Protein AF-A0A7K1GH47-F1 (afdb_monomer_lite)

Sequence (82 aa):
VGHLMGWTLLSVYMVTASAVASGWSSYFNNLLAEIGMPLPDSLLHVPSQGGIVNLPAIIITLLIAVVLSRGSKESKTFNNVM

Secondary structure (DSSP, 8-state):
-HHHHHHHHHHHHHHHHHHHHHHHHHHHHHHHHHTT-PPPGGGTS-GGGTSS--HHHHHHHHHHHHHHHHHHHHHHHHHTT-

Foldseek 3Di:
DVVVVVVVVVVVVVVVLLVVLLVVLVVVQVVCVVVVNHDPPQQCDPVVVPHPYPPSSVVVSVVVVVVVVVVVVVVVVVVVVD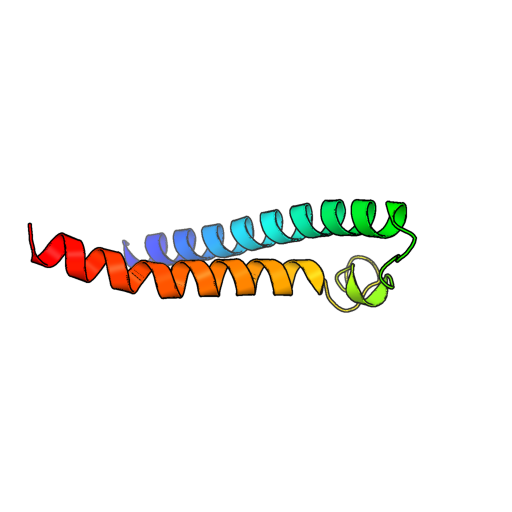

pLDDT: mean 83.43, std 12.87, range [49.19, 96.69]

Radius of gyration: 17.49 Å; chains: 1; bounding box: 38×41×42 Å

Structure (mmCIF, N/CA/C/O backbone):
data_AF-A0A7K1GH47-F1
#
_entry.id   AF-A0A7K1GH47-F1
#
loop_
_atom_site.group_PDB
_atom_site.id
_atom_site.type_symbol
_atom_site.label_atom_id
_atom_site.label_alt_id
_atom_site.label_comp_id
_atom_site.label_asym_id
_atom_site.label_entity_id
_atom_site.label_seq_id
_atom_site.pdbx_PDB_ins_code
_atom_site.Cartn_x
_atom_site.Cartn_y
_atom_site.Cartn_z
_atom_site.occupancy
_atom_site.B_iso_or_equiv
_atom_site.auth_seq_id
_atom_site.auth_comp_id
_atom_site.auth_asym_id
_atom_site.auth_atom_id
_atom_site.pdbx_PDB_model_num
ATOM 1 N N . VAL A 1 1 ? 1.716 23.182 21.443 1.00 73.12 1 VAL A N 1
ATOM 2 C CA . VAL A 1 1 ? 2.737 22.100 21.477 1.00 73.12 1 VAL A CA 1
ATOM 3 C C . VAL A 1 1 ? 2.176 20.755 21.011 1.00 73.12 1 VAL A C 1
ATOM 5 O O . VAL A 1 1 ? 2.754 20.180 20.101 1.00 73.12 1 VAL A O 1
ATOM 8 N N . GLY A 1 2 ? 1.030 20.285 21.527 1.00 89.00 2 GLY A N 1
ATOM 9 C CA . GLY A 1 2 ? 0.452 18.984 21.130 1.00 89.00 2 GLY A CA 1
ATOM 10 C C . GLY A 1 2 ? 0.176 18.799 19.627 1.00 89.00 2 GLY A C 1
ATOM 11 O O . GLY A 1 2 ? 0.410 17.719 19.101 1.00 89.00 2 GLY A O 1
ATOM 12 N N . HIS A 1 3 ? -0.230 19.854 18.911 1.00 88.44 3 HIS A N 1
ATOM 13 C CA . HIS A 1 3 ? -0.472 19.791 17.461 1.00 88.44 3 HIS A CA 1
ATOM 14 C C . HIS A 1 3 ? 0.787 19.428 16.652 1.00 88.44 3 HIS A C 1
ATOM 16 O O . HIS A 1 3 ? 0.730 18.577 15.769 1.00 88.44 3 HIS A O 1
ATOM 22 N N . LEU A 1 4 ? 1.937 20.012 17.007 1.00 94.44 4 LEU A N 1
ATOM 23 C CA . LEU A 1 4 ? 3.217 19.714 16.360 1.00 94.44 4 LEU A CA 1
ATOM 24 C C . LEU A 1 4 ? 3.650 18.269 16.633 1.00 94.44 4 LEU A C 1
ATOM 26 O O . LEU A 1 4 ? 4.053 17.575 15.708 1.00 94.44 4 LEU A O 1
ATOM 30 N N . MET A 1 5 ? 3.498 17.785 17.873 1.00 92.88 5 MET A N 1
ATOM 31 C CA . MET A 1 5 ? 3.775 16.378 18.190 1.00 92.88 5 MET A CA 1
ATOM 32 C C . MET A 1 5 ? 2.866 15.417 17.420 1.00 92.88 5 MET A C 1
ATOM 34 O O . MET A 1 5 ? 3.354 14.425 16.883 1.00 92.88 5 MET A O 1
ATOM 38 N N . GLY A 1 6 ? 1.567 15.717 17.327 1.00 94.50 6 GLY A N 1
ATOM 39 C CA . GLY A 1 6 ? 0.624 14.903 16.562 1.00 94.50 6 GLY A CA 1
ATOM 40 C C . GLY A 1 6 ? 1.009 14.805 15.086 1.00 94.50 6 GLY A C 1
ATOM 41 O O . GLY A 1 6 ? 1.000 13.712 14.522 1.00 94.50 6 GLY A O 1
ATOM 42 N N . TRP A 1 7 ? 1.413 15.922 14.475 1.00 94.88 7 TRP A N 1
ATOM 43 C CA . TRP A 1 7 ? 1.808 15.945 13.066 1.00 94.88 7 TRP A CA 1
ATOM 44 C C . TRP A 1 7 ? 3.108 15.186 12.796 1.00 94.88 7 TRP A C 1
ATOM 46 O O . TRP A 1 7 ? 3.202 14.440 11.816 1.00 94.88 7 TRP A O 1
ATOM 56 N N . THR A 1 8 ? 4.081 15.296 13.702 1.00 95.69 8 THR A N 1
ATOM 57 C CA . THR A 1 8 ? 5.323 14.519 13.631 1.00 95.69 8 THR A CA 1
ATOM 58 C C . THR A 1 8 ? 5.050 13.023 13.755 1.00 95.69 8 THR A C 1
ATOM 60 O O . THR A 1 8 ? 5.549 12.249 12.941 1.00 95.69 8 THR A O 1
ATOM 63 N N . LEU A 1 9 ? 4.229 12.607 14.725 1.00 95.88 9 LEU A N 1
ATOM 64 C CA . LEU A 1 9 ? 3.885 11.196 14.913 1.00 95.88 9 LEU A CA 1
ATOM 65 C C . LEU A 1 9 ? 3.160 10.634 13.689 1.00 95.88 9 LEU A C 1
ATOM 67 O O . LEU A 1 9 ? 3.564 9.599 13.169 1.00 95.88 9 LEU A O 1
ATOM 71 N N . LEU A 1 10 ? 2.138 11.328 13.186 1.00 95.75 10 LEU A N 1
ATOM 72 C CA . LEU A 1 10 ? 1.394 10.891 12.003 1.00 95.75 10 LEU A CA 1
ATOM 73 C C . LEU A 1 10 ? 2.313 10.713 10.788 1.00 95.75 10 LEU A C 1
ATOM 75 O O . LEU A 1 10 ? 2.252 9.686 10.114 1.00 95.75 10 LEU A O 1
ATOM 79 N N . SER A 1 11 ? 3.212 11.670 10.556 1.00 95.31 11 SER A N 1
ATOM 80 C CA . SER A 1 11 ? 4.178 11.604 9.455 1.00 95.31 11 SER A CA 1
ATOM 81 C C . SER A 1 11 ? 5.146 10.428 9.615 1.00 95.31 11 SER A C 1
ATOM 83 O O . SER A 1 11 ? 5.397 9.701 8.655 1.00 95.31 11 SER A O 1
ATOM 85 N N . VAL A 1 12 ? 5.653 10.184 10.830 1.00 96.69 12 VAL A N 1
ATOM 86 C CA . VAL A 1 12 ? 6.564 9.057 11.089 1.00 96.69 12 VAL A CA 1
ATOM 87 C C . VAL A 1 12 ? 5.865 7.713 10.876 1.00 96.69 12 VAL A C 1
ATOM 89 O O . VAL A 1 12 ? 6.453 6.803 10.290 1.00 96.69 12 VAL A O 1
ATOM 92 N N . TYR A 1 13 ? 4.592 7.591 11.266 1.00 94.62 13 TYR A N 1
ATOM 93 C CA . TYR A 1 13 ? 3.800 6.383 11.023 1.00 94.62 13 TYR A CA 1
ATOM 94 C C . TYR A 1 13 ? 3.542 6.156 9.532 1.00 94.62 13 TYR A C 1
ATOM 96 O O . TYR A 1 13 ? 3.659 5.030 9.055 1.00 94.62 13 TYR A O 1
ATOM 104 N N . MET A 1 14 ? 3.257 7.212 8.765 1.00 94.12 14 MET A N 1
ATOM 105 C CA . MET A 1 14 ? 3.100 7.099 7.310 1.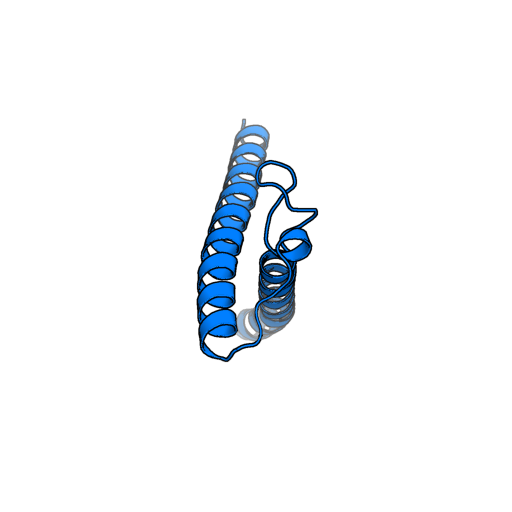00 94.12 14 MET A CA 1
ATOM 106 C C . MET A 1 14 ? 4.386 6.624 6.622 1.00 94.12 14 MET A C 1
ATOM 108 O O . MET A 1 14 ? 4.346 5.731 5.772 1.00 94.12 14 MET A O 1
ATOM 112 N N . VAL A 1 15 ? 5.538 7.183 7.004 1.00 94.75 15 VAL A N 1
ATOM 113 C CA . VAL A 1 15 ? 6.838 6.806 6.426 1.00 94.75 15 VAL A CA 1
ATOM 114 C C . VAL A 1 15 ? 7.215 5.372 6.802 1.00 94.75 15 VAL A C 1
ATOM 116 O O . VAL A 1 15 ? 7.617 4.595 5.937 1.00 94.75 15 VAL A O 1
ATOM 119 N N . THR A 1 16 ? 7.039 4.989 8.068 1.00 94.69 16 THR A N 1
ATOM 120 C CA . THR A 1 16 ? 7.326 3.620 8.530 1.00 94.69 16 THR A CA 1
ATOM 121 C C . THR A 1 16 ? 6.415 2.589 7.868 1.00 94.69 16 THR A C 1
ATOM 123 O O . THR A 1 16 ? 6.913 1.571 7.390 1.00 94.69 16 THR A O 1
ATOM 126 N N . ALA A 1 17 ? 5.113 2.864 7.737 1.00 93.88 17 ALA A N 1
ATOM 127 C CA . ALA A 1 17 ? 4.187 1.994 7.010 1.00 93.88 17 ALA A CA 1
ATOM 128 C C . ALA A 1 17 ? 4.600 1.809 5.539 1.00 93.88 17 ALA A C 1
ATOM 130 O O . ALA A 1 17 ? 4.598 0.688 5.030 1.00 93.88 17 ALA A O 1
ATOM 131 N N . SER A 1 18 ? 5.026 2.890 4.877 1.00 92.31 18 SER A N 1
ATOM 132 C CA . SER A 1 18 ? 5.508 2.846 3.489 1.00 92.31 18 SER A CA 1
ATOM 133 C C . SER A 1 18 ? 6.770 1.986 3.344 1.00 92.31 18 SER A C 1
ATOM 135 O O . SER A 1 18 ? 6.878 1.189 2.410 1.00 92.31 18 SER A O 1
ATOM 137 N N . ALA A 1 19 ? 7.707 2.096 4.291 1.00 92.81 19 ALA A N 1
ATOM 138 C CA . ALA A 1 19 ? 8.922 1.284 4.306 1.00 92.81 19 ALA A CA 1
ATOM 139 C C . ALA A 1 19 ? 8.614 -0.215 4.478 1.00 92.81 19 ALA A C 1
ATOM 141 O O . ALA A 1 19 ? 9.171 -1.046 3.759 1.00 92.81 19 ALA A O 1
ATOM 142 N N . VAL A 1 20 ? 7.683 -0.564 5.373 1.00 95.19 20 VAL A N 1
ATOM 143 C CA . VAL A 1 20 ? 7.250 -1.956 5.591 1.00 95.19 20 VAL A CA 1
ATOM 144 C C . VAL A 1 20 ? 6.581 -2.531 4.340 1.00 95.19 20 VAL A C 1
ATOM 146 O O . VAL A 1 20 ? 6.910 -3.645 3.929 1.00 95.19 20 VAL A O 1
ATOM 149 N N . ALA A 1 21 ? 5.694 -1.769 3.692 1.00 93.62 21 ALA A N 1
ATOM 150 C CA . ALA A 1 21 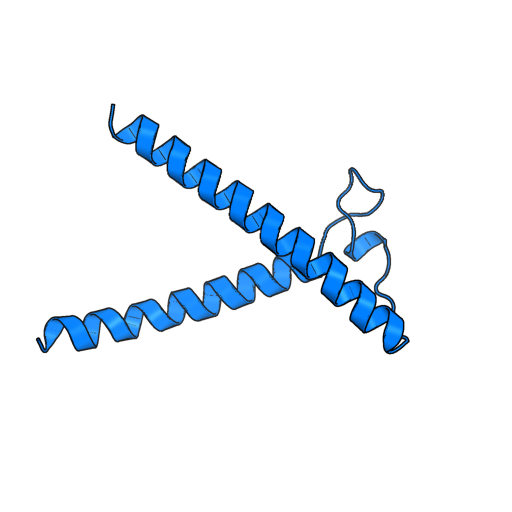? 5.036 -2.197 2.458 1.00 93.62 21 ALA A CA 1
ATOM 151 C C . ALA A 1 21 ? 6.037 -2.432 1.313 1.00 93.62 21 ALA A C 1
ATOM 153 O O . ALA A 1 21 ? 5.930 -3.423 0.589 1.00 93.62 21 ALA A O 1
ATOM 154 N N . SER A 1 22 ? 7.049 -1.566 1.178 1.00 91.06 22 SER A N 1
ATOM 155 C CA . SER A 1 22 ? 8.118 -1.747 0.188 1.00 91.06 22 SER A CA 1
ATOM 156 C C . SER A 1 22 ? 8.969 -2.986 0.474 1.00 91.06 22 SER A C 1
ATOM 158 O O . SER A 1 22 ? 9.333 -3.702 -0.458 1.00 91.06 22 SER A O 1
ATOM 160 N N . GLY A 1 23 ? 9.273 -3.264 1.747 1.00 91.25 23 GLY A N 1
ATOM 161 C CA . GLY A 1 23 ? 9.969 -4.487 2.149 1.00 91.25 23 GLY A CA 1
ATOM 162 C C . GLY A 1 23 ? 9.174 -5.735 1.768 1.00 91.25 23 GLY A C 1
ATOM 163 O O . GLY A 1 23 ? 9.705 -6.632 1.116 1.00 91.25 23 GLY A O 1
ATOM 164 N N . TRP A 1 24 ? 7.877 -5.755 2.087 1.00 92.56 24 TRP A N 1
ATOM 165 C CA . TRP A 1 24 ? 6.973 -6.849 1.723 1.00 92.56 24 TRP A CA 1
ATOM 166 C C . TRP A 1 24 ? 6.890 -7.067 0.207 1.00 92.56 24 TRP A C 1
ATOM 168 O O . TRP A 1 24 ? 6.959 -8.203 -0.256 1.00 92.56 24 TRP A O 1
ATOM 178 N N . SER A 1 25 ? 6.814 -5.988 -0.578 1.00 89.25 25 SER A N 1
ATOM 179 C CA . SER A 1 25 ? 6.783 -6.075 -2.042 1.00 89.25 25 SER A CA 1
ATOM 180 C C . SER A 1 25 ? 8.004 -6.784 -2.627 1.00 89.25 25 SER A C 1
ATOM 182 O O . SER A 1 25 ? 7.860 -7.474 -3.633 1.00 89.25 25 SER A O 1
ATOM 184 N N . SER A 1 26 ? 9.190 -6.614 -2.036 1.00 88.56 26 SER A N 1
ATOM 185 C CA . SER A 1 26 ? 10.402 -7.298 -2.500 1.00 88.56 26 SER A CA 1
ATOM 186 C C . SER A 1 26 ? 10.299 -8.809 -2.281 1.00 88.56 26 SER A C 1
ATOM 188 O O . SER A 1 26 ? 10.545 -9.592 -3.197 1.00 88.56 26 SER A O 1
ATOM 190 N N . TYR A 1 27 ? 9.846 -9.239 -1.098 1.00 89.94 27 TYR A N 1
ATOM 191 C CA . TYR A 1 27 ? 9.601 -10.659 -0.818 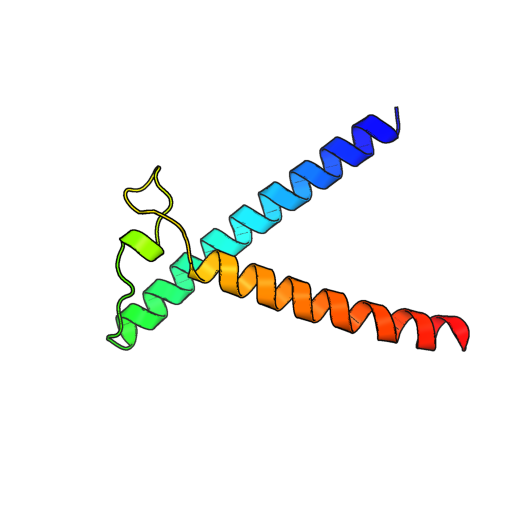1.00 89.94 27 TYR A CA 1
ATOM 192 C C . TYR A 1 27 ? 8.539 -11.254 -1.745 1.00 89.94 27 TYR A C 1
ATOM 194 O O . TYR A 1 27 ? 8.731 -12.343 -2.280 1.00 89.94 27 TYR A O 1
ATOM 202 N N . PHE A 1 28 ? 7.448 -10.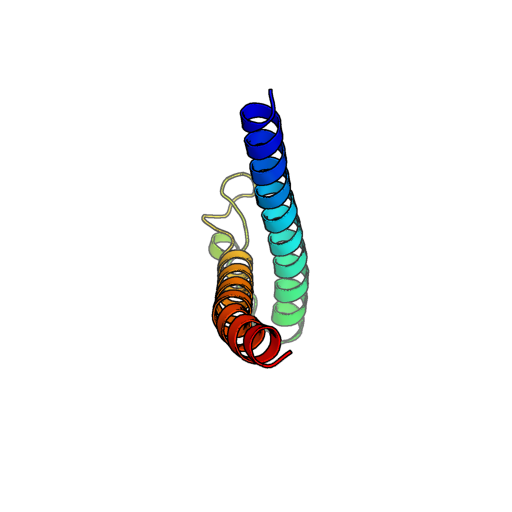522 -1.983 1.00 88.75 28 PHE A N 1
ATOM 203 C CA . PHE A 1 28 ? 6.395 -10.951 -2.900 1.00 88.75 28 PHE A CA 1
ATOM 204 C C . PHE A 1 28 ? 6.916 -11.131 -4.330 1.00 88.75 28 PHE A C 1
ATOM 206 O O . PHE A 1 28 ? 6.581 -12.114 -4.983 1.00 88.75 28 PHE A O 1
ATOM 213 N N . ASN A 1 29 ? 7.777 -10.227 -4.803 1.00 88.06 29 ASN A N 1
ATOM 214 C CA . ASN A 1 29 ? 8.390 -10.367 -6.120 1.00 88.06 29 ASN A CA 1
ATOM 215 C C . ASN A 1 29 ? 9.307 -11.593 -6.218 1.00 88.06 29 ASN A C 1
ATOM 217 O O . ASN A 1 29 ? 9.248 -12.304 -7.214 1.00 88.06 29 ASN A O 1
ATOM 221 N N . ASN A 1 30 ? 10.117 -11.869 -5.189 1.00 87.31 30 ASN A N 1
ATOM 222 C CA . ASN A 1 30 ? 10.962 -13.068 -5.169 1.00 87.31 30 ASN A CA 1
ATOM 223 C C . ASN A 1 30 ? 10.117 -14.347 -5.265 1.00 87.31 30 ASN A C 1
ATOM 225 O O . ASN A 1 30 ? 10.410 -15.211 -6.084 1.00 87.31 30 ASN A O 1
ATOM 229 N N . LEU A 1 31 ? 9.009 -14.420 -4.521 1.00 87.38 31 LEU A N 1
ATOM 230 C CA . LEU A 1 31 ? 8.062 -15.534 -4.616 1.00 87.38 31 LEU A CA 1
ATOM 231 C C . LEU A 1 31 ? 7.451 -15.661 -6.023 1.00 87.38 31 LEU A C 1
ATOM 233 O O . LEU A 1 31 ? 7.321 -16.759 -6.555 1.00 87.38 31 LEU A O 1
ATOM 237 N N . LEU A 1 32 ? 7.072 -14.544 -6.648 1.00 85.75 32 LEU A N 1
ATOM 238 C CA . LEU A 1 32 ? 6.521 -14.547 -8.007 1.00 85.75 32 LEU A CA 1
ATOM 239 C C . LEU A 1 32 ? 7.550 -14.976 -9.060 1.00 85.75 32 LEU A C 1
ATOM 241 O O . LEU A 1 32 ? 7.206 -15.700 -9.997 1.00 85.75 32 LEU A O 1
ATOM 245 N N . ALA A 1 33 ? 8.807 -14.573 -8.881 1.00 85.94 33 ALA A N 1
ATOM 246 C CA . ALA A 1 33 ? 9.919 -15.002 -9.716 1.00 85.94 33 ALA A CA 1
ATOM 247 C C . ALA A 1 33 ? 10.179 -16.512 -9.583 1.00 85.94 33 ALA A C 1
ATOM 249 O O . ALA A 1 33 ? 10.381 -17.176 -10.597 1.00 85.94 33 ALA A O 1
ATOM 250 N N . GLU A 1 34 ? 10.086 -17.073 -8.372 1.00 86.19 34 GLU A N 1
ATOM 251 C CA . GLU A 1 34 ? 10.179 -18.525 -8.136 1.00 86.19 34 GLU A CA 1
ATOM 252 C C . GLU A 1 34 ? 9.052 -19.311 -8.826 1.00 86.19 34 GLU A C 1
ATOM 254 O O . GLU A 1 34 ? 9.269 -20.427 -9.295 1.00 86.19 34 GLU A O 1
ATOM 259 N N . ILE A 1 35 ? 7.860 -18.719 -8.947 1.00 86.06 35 ILE A N 1
ATOM 260 C CA . ILE A 1 35 ? 6.694 -19.318 -9.623 1.00 86.06 35 ILE A CA 1
ATOM 261 C C . ILE A 1 35 ? 6.738 -19.083 -11.155 1.00 86.06 35 ILE A C 1
ATOM 263 O O . ILE A 1 35 ? 5.873 -19.555 -11.894 1.00 86.06 35 ILE A O 1
ATOM 267 N N . GLY A 1 36 ? 7.763 -18.394 -11.670 1.00 80.69 36 GLY A N 1
ATOM 268 C CA . GLY A 1 36 ? 7.965 -18.155 -13.104 1.00 80.69 36 GLY A CA 1
ATOM 269 C C . GLY A 1 36 ? 7.138 -17.005 -13.688 1.00 80.69 36 GLY A C 1
ATOM 270 O O . GLY A 1 36 ? 7.079 -16.858 -14.908 1.00 80.69 36 GLY A O 1
ATOM 271 N N . MET A 1 37 ? 6.520 -16.172 -12.845 1.00 78.88 37 MET A N 1
ATOM 272 C CA . MET A 1 37 ? 5.803 -14.955 -13.247 1.00 78.88 37 MET A CA 1
ATOM 273 C C . MET A 1 37 ? 6.510 -13.709 -12.695 1.00 78.88 37 MET A C 1
ATOM 275 O O . MET A 1 37 ? 5.990 -13.068 -11.778 1.00 78.88 37 MET A O 1
ATOM 279 N N . PRO A 1 38 ? 7.693 -13.342 -13.226 1.00 77.19 38 PRO A N 1
ATOM 280 C CA . PRO A 1 38 ? 8.369 -12.125 -12.802 1.00 77.19 38 PRO A CA 1
ATOM 281 C C . PRO A 1 38 ? 7.523 -10.905 -13.180 1.00 77.19 38 PRO A C 1
ATOM 283 O O . PRO A 1 38 ? 7.059 -10.767 -14.315 1.00 77.19 38 PRO A O 1
ATOM 286 N N . LEU A 1 39 ? 7.319 -10.007 -12.221 1.00 78.00 39 LEU A N 1
ATOM 287 C CA . LEU A 1 39 ? 6.732 -8.702 -12.501 1.00 78.00 39 LEU A CA 1
ATOM 288 C C . LEU A 1 39 ? 7.749 -7.839 -13.270 1.00 78.00 39 LEU A C 1
ATOM 290 O O . LEU A 1 39 ? 8.948 -7.935 -13.015 1.00 78.00 39 LEU A O 1
ATOM 294 N N . PRO A 1 40 ? 7.298 -6.975 -14.195 1.00 76.75 40 PRO A N 1
ATOM 295 C CA . PRO A 1 40 ? 8.195 -6.066 -14.895 1.00 76.75 40 PRO A CA 1
ATOM 296 C C . PRO A 1 40 ? 8.792 -5.042 -13.920 1.00 76.75 40 PRO A C 1
ATOM 298 O O . PRO A 1 40 ? 8.063 -4.449 -13.119 1.00 76.75 40 PRO A O 1
ATOM 301 N N . ASP A 1 41 ? 10.097 -4.776 -14.036 1.00 77.88 41 ASP A N 1
ATOM 302 C CA . ASP A 1 41 ? 10.847 -3.861 -13.156 1.00 77.88 41 ASP A CA 1
ATOM 303 C C . ASP A 1 41 ? 10.219 -2.461 -13.055 1.00 77.88 41 ASP A C 1
ATOM 305 O O . ASP A 1 41 ? 10.255 -1.818 -12.002 1.00 77.88 41 ASP A O 1
ATOM 309 N N . SER A 1 42 ? 9.542 -2.018 -14.120 1.00 79.31 42 SER A N 1
ATOM 310 C CA . SER A 1 42 ? 8.795 -0.758 -14.162 1.00 79.31 42 SER A CA 1
ATOM 311 C C . SER A 1 42 ? 7.680 -0.658 -13.112 1.00 79.31 42 SER A C 1
ATOM 313 O O . SER A 1 42 ? 7.320 0.451 -12.725 1.00 79.31 42 SER A O 1
ATOM 315 N N . LEU A 1 43 ? 7.115 -1.785 -12.666 1.00 81.38 43 LEU A N 1
ATOM 316 C CA . LEU A 1 43 ? 6.017 -1.857 -11.688 1.00 81.38 43 LEU A CA 1
ATOM 317 C C . LEU A 1 43 ? 6.459 -2.374 -10.310 1.00 81.38 43 LEU A C 1
ATOM 319 O O . LEU A 1 43 ? 5.637 -2.495 -9.400 1.00 81.38 43 LEU A O 1
ATOM 323 N N . LEU A 1 44 ? 7.739 -2.695 -10.155 1.00 82.62 44 LEU A N 1
ATOM 324 C CA . LEU A 1 44 ? 8.318 -3.179 -8.903 1.00 82.62 44 LEU A CA 1
ATOM 325 C C . LEU A 1 44 ? 9.071 -2.085 -8.165 1.00 82.62 44 LEU A C 1
ATOM 327 O O . LEU A 1 44 ? 9.043 -2.008 -6.934 1.00 82.62 44 LEU A O 1
ATOM 331 N N . HIS A 1 45 ? 9.738 -1.227 -8.926 1.00 81.50 45 HIS A N 1
ATOM 332 C CA . HIS A 1 45 ? 10.657 -0.247 -8.391 1.00 81.50 45 HIS A CA 1
ATOM 333 C C . HIS A 1 45 ? 10.094 1.168 -8.500 1.00 81.50 45 HIS A C 1
ATOM 335 O O . HIS A 1 45 ? 9.323 1.516 -9.392 1.00 81.50 45 HIS A O 1
ATOM 341 N N . VAL A 1 46 ? 10.488 2.004 -7.546 1.00 80.69 46 VAL A N 1
ATOM 342 C CA . VAL A 1 46 ? 10.249 3.448 -7.594 1.00 80.69 46 VAL A CA 1
ATOM 343 C C . VAL A 1 46 ? 11.209 4.116 -8.596 1.00 80.69 46 VAL A C 1
ATOM 345 O O . VAL A 1 46 ? 12.247 3.528 -8.915 1.00 80.69 46 VAL A O 1
ATOM 348 N N . PRO A 1 47 ? 10.939 5.357 -9.049 1.00 81.75 47 PRO A N 1
ATOM 349 C CA . PRO A 1 47 ? 11.790 6.083 -10.004 1.00 81.75 47 PRO A CA 1
ATOM 350 C C . PRO A 1 47 ? 13.255 6.200 -9.598 1.00 81.75 47 PRO A C 1
ATOM 352 O O . PRO A 1 47 ? 14.142 6.130 -10.443 1.00 81.75 47 PRO A O 1
ATOM 355 N N . SER A 1 48 ? 13.532 6.294 -8.297 1.00 80.56 48 SER A N 1
ATOM 356 C CA . SER A 1 48 ? 14.898 6.325 -7.763 1.00 80.56 48 SER A CA 1
ATOM 357 C C . SER A 1 48 ? 15.668 5.007 -7.918 1.00 80.56 48 SER A C 1
ATOM 359 O O . SER A 1 48 ? 16.857 4.963 -7.617 1.00 80.56 48 SER A O 1
ATOM 361 N N . GLN A 1 49 ? 15.005 3.931 -8.337 1.00 78.56 49 GLN A N 1
ATOM 362 C CA . GLN A 1 49 ? 15.560 2.588 -8.518 1.00 78.56 49 GLN A CA 1
ATOM 363 C C . GLN A 1 49 ? 15.345 2.065 -9.954 1.00 78.56 49 GLN A C 1
ATOM 365 O O . GLN A 1 49 ? 15.559 0.887 -10.209 1.00 78.56 49 GLN A O 1
ATOM 370 N N . GLY A 1 50 ? 14.925 2.923 -10.895 1.00 75.81 50 GLY A N 1
ATOM 371 C CA . GLY A 1 50 ? 14.754 2.569 -12.312 1.00 75.81 50 GLY A CA 1
ATOM 372 C C . GLY A 1 50 ? 13.361 2.066 -12.715 1.00 75.81 50 GLY A C 1
ATOM 373 O O . GLY A 1 50 ? 13.153 1.769 -13.888 1.00 75.81 50 GLY A O 1
ATOM 374 N N . GLY A 1 51 ? 12.402 2.003 -11.785 1.00 81.56 51 GLY A N 1
ATOM 375 C CA . GLY A 1 51 ? 10.999 1.702 -12.093 1.00 81.56 51 GLY A CA 1
ATOM 376 C C . GLY A 1 51 ? 10.114 2.952 -12.137 1.00 81.56 51 GLY A C 1
ATOM 377 O O . GLY A 1 51 ? 10.596 4.071 -12.035 1.00 81.56 51 GLY A O 1
ATOM 378 N N . ILE A 1 52 ? 8.804 2.794 -12.300 1.00 84.62 52 ILE A N 1
ATOM 379 C CA . ILE A 1 52 ? 7.842 3.910 -12.303 1.00 84.62 52 ILE A CA 1
ATOM 380 C C . ILE A 1 52 ? 7.129 3.983 -10.953 1.00 84.62 52 ILE A C 1
ATOM 382 O O . ILE A 1 52 ? 6.982 5.059 -10.376 1.00 84.62 52 ILE A O 1
ATOM 386 N N . VAL A 1 53 ? 6.680 2.838 -10.439 1.00 86.81 53 VAL A N 1
ATOM 387 C CA . VAL A 1 53 ? 5.924 2.741 -9.189 1.00 86.81 53 VAL A CA 1
ATOM 388 C C . VAL A 1 53 ? 6.039 1.334 -8.613 1.00 86.81 53 VAL A C 1
ATOM 390 O O . VAL A 1 53 ? 6.068 0.368 -9.363 1.00 86.81 53 VAL A O 1
ATOM 393 N N . ASN A 1 54 ? 6.042 1.209 -7.284 1.00 90.19 54 ASN A N 1
ATOM 394 C CA . ASN A 1 54 ? 5.928 -0.087 -6.621 1.00 90.19 54 ASN A CA 1
ATOM 395 C C . ASN A 1 54 ? 4.444 -0.486 -6.494 1.00 90.19 54 ASN A C 1
ATOM 397 O O . ASN A 1 54 ? 3.754 -0.112 -5.541 1.00 90.19 54 ASN A O 1
ATOM 401 N N . LEU A 1 55 ? 3.943 -1.224 -7.485 1.00 89.62 55 LEU A N 1
ATOM 402 C CA . LEU A 1 55 ? 2.545 -1.645 -7.564 1.00 89.62 55 LEU A CA 1
ATOM 403 C C . LEU A 1 55 ? 2.156 -2.647 -6.453 1.00 89.62 55 LEU A C 1
ATOM 405 O O . LEU A 1 55 ? 1.114 -2.431 -5.825 1.00 89.62 55 LEU A O 1
ATOM 409 N N . PRO A 1 56 ? 2.952 -3.693 -6.134 1.00 88.69 56 PRO A N 1
ATOM 410 C CA . PRO A 1 56 ? 2.594 -4.630 -5.065 1.00 88.69 56 PRO A CA 1
ATOM 411 C C . PRO A 1 56 ? 2.502 -3.967 -3.684 1.00 88.69 56 PRO A C 1
ATOM 413 O O . PRO A 1 56 ? 1.591 -4.285 -2.918 1.00 88.69 56 PRO A O 1
ATOM 416 N N . ALA A 1 57 ? 3.383 -3.006 -3.376 1.00 92.12 57 ALA A N 1
ATOM 417 C CA . ALA A 1 57 ? 3.338 -2.244 -2.125 1.00 92.12 57 ALA A CA 1
ATOM 418 C C . ALA A 1 57 ? 2.052 -1.409 -2.001 1.00 92.12 57 ALA A C 1
ATOM 420 O O . ALA A 1 57 ? 1.460 -1.334 -0.921 1.00 92.12 57 ALA A O 1
ATOM 421 N N . ILE A 1 58 ? 1.583 -0.806 -3.098 1.00 92.06 58 ILE A N 1
ATOM 422 C CA . ILE A 1 58 ? 0.317 -0.057 -3.114 1.00 92.06 58 ILE A CA 1
ATOM 423 C C . ILE A 1 58 ? -0.859 -0.997 -2.851 1.00 92.06 58 ILE A C 1
ATOM 425 O O . ILE A 1 58 ? -1.713 -0.697 -2.015 1.00 92.06 58 ILE A O 1
ATOM 429 N N . ILE A 1 59 ? -0.886 -2.149 -3.525 1.00 93.00 59 ILE A N 1
ATOM 430 C CA . ILE A 1 59 ? -1.967 -3.130 -3.388 1.00 93.00 59 ILE A CA 1
ATOM 431 C C . ILE A 1 59 ? -2.058 -3.636 -1.946 1.00 93.00 59 ILE A C 1
ATOM 433 O O . ILE A 1 59 ? -3.141 -3.596 -1.363 1.00 93.00 59 ILE A O 1
ATOM 437 N N . ILE A 1 60 ? -0.944 -4.059 -1.335 1.00 93.38 60 ILE A N 1
ATOM 438 C CA . ILE A 1 60 ? -0.973 -4.573 0.044 1.00 93.38 60 ILE A CA 1
ATOM 439 C C . ILE A 1 60 ? -1.370 -3.486 1.048 1.00 93.38 60 ILE A C 1
ATOM 441 O O . ILE A 1 60 ? -2.152 -3.749 1.960 1.00 93.38 60 ILE A O 1
ATOM 445 N N . THR A 1 61 ? -0.912 -2.246 0.847 1.00 94.12 61 THR A N 1
ATOM 446 C CA . THR A 1 61 ? -1.274 -1.112 1.709 1.00 94.12 61 THR A CA 1
ATOM 447 C C . THR A 1 61 ? -2.772 -0.824 1.636 1.00 94.12 61 THR A C 1
ATOM 449 O O . THR A 1 61 ? -3.415 -0.658 2.671 1.00 94.12 61 THR A O 1
ATOM 452 N N . LEU A 1 62 ? -3.357 -0.821 0.433 1.00 93.25 62 LEU A N 1
ATOM 453 C CA . LEU A 1 62 ? -4.799 -0.645 0.243 1.00 93.25 62 LEU A CA 1
ATOM 454 C C . LEU A 1 62 ? -5.604 -1.799 0.839 1.00 93.25 62 LEU A C 1
ATOM 456 O O . LEU A 1 62 ? -6.624 -1.555 1.480 1.00 93.25 62 LEU A O 1
ATOM 460 N N . LEU A 1 63 ? -5.150 -3.044 0.677 1.00 92.69 63 LEU A N 1
ATOM 461 C CA . LEU A 1 63 ? -5.807 -4.204 1.280 1.00 92.69 63 LEU A CA 1
ATOM 462 C C . LEU A 1 63 ? -5.840 -4.091 2.804 1.00 92.69 63 LEU A C 1
ATOM 464 O O . LEU A 1 63 ? -6.910 -4.217 3.400 1.00 92.69 63 LEU A O 1
ATOM 468 N N . ILE A 1 64 ? -4.703 -3.784 3.433 1.00 91.88 64 ILE A N 1
ATOM 469 C CA . ILE A 1 64 ? -4.625 -3.576 4.884 1.00 91.88 64 ILE A CA 1
ATOM 470 C C . ILE A 1 64 ? -5.514 -2.399 5.300 1.00 91.88 64 ILE A C 1
ATOM 472 O O . ILE A 1 64 ? -6.278 -2.521 6.257 1.00 91.88 64 ILE A O 1
ATOM 476 N N . ALA A 1 65 ? -5.489 -1.288 4.561 1.00 91.19 65 ALA A N 1
ATOM 477 C CA . ALA A 1 65 ? -6.343 -0.136 4.835 1.00 91.19 65 ALA A CA 1
ATOM 478 C C . ALA A 1 65 ? -7.837 -0.495 4.776 1.00 91.19 65 ALA A C 1
ATOM 480 O O . ALA A 1 65 ? -8.597 -0.082 5.650 1.00 91.19 65 ALA A O 1
ATOM 481 N N . VAL A 1 66 ? -8.270 -1.298 3.799 1.00 90.38 66 VAL A N 1
ATOM 482 C CA . VAL A 1 66 ? -9.660 -1.772 3.679 1.00 90.38 66 VAL A CA 1
ATOM 483 C C . VAL A 1 66 ? -10.030 -2.706 4.829 1.00 90.38 66 VAL A C 1
ATOM 485 O O . VAL A 1 66 ? -11.107 -2.554 5.408 1.00 90.38 66 VAL A O 1
ATOM 488 N N . VAL A 1 67 ? -9.150 -3.645 5.186 1.00 89.88 67 VAL A N 1
ATOM 489 C CA . VAL A 1 67 ? -9.355 -4.564 6.319 1.00 89.88 67 VAL A CA 1
ATOM 490 C C . VAL A 1 67 ? -9.523 -3.776 7.620 1.00 89.88 67 VAL A C 1
ATOM 492 O O . VAL A 1 67 ? -10.510 -3.971 8.332 1.00 89.88 67 VAL A O 1
ATOM 495 N N . LEU A 1 68 ? -8.634 -2.817 7.890 1.00 87.06 68 LEU A N 1
ATOM 496 C CA . LEU A 1 68 ? -8.705 -1.951 9.073 1.00 87.06 68 LEU A CA 1
ATOM 497 C C . LEU A 1 68 ? -9.949 -1.051 9.061 1.00 87.06 68 LEU A C 1
ATOM 499 O O . LEU A 1 68 ? -10.622 -0.903 10.082 1.00 87.06 68 LEU A O 1
ATOM 503 N N . SER A 1 69 ? -10.303 -0.496 7.900 1.00 85.25 69 SER A N 1
ATOM 504 C CA . SER A 1 69 ? -11.485 0.363 7.748 1.00 85.25 69 SER A CA 1
ATOM 505 C C . SER A 1 69 ? -12.787 -0.392 8.015 1.00 85.25 69 SER A C 1
ATOM 507 O O . SER A 1 69 ? -13.735 0.180 8.553 1.00 85.25 69 SER A O 1
ATOM 509 N N . ARG A 1 70 ? -12.846 -1.686 7.675 1.00 80.31 70 ARG A N 1
ATOM 510 C CA . ARG A 1 70 ? -13.995 -2.550 7.984 1.00 80.31 70 ARG A CA 1
ATOM 511 C C . ARG A 1 70 ? -14.027 -2.967 9.457 1.00 80.31 70 ARG A C 1
ATOM 513 O O . ARG A 1 70 ? -15.097 -2.928 10.059 1.00 80.31 70 ARG A O 1
ATOM 520 N N . GLY A 1 71 ? -12.875 -3.282 10.054 1.00 63.88 71 GLY A N 1
ATOM 521 C CA . GLY A 1 71 ? -12.759 -3.681 11.465 1.00 63.88 71 GLY A CA 1
ATOM 522 C C . GLY A 1 71 ? -13.133 -2.587 12.476 1.00 63.88 71 GLY A C 1
ATOM 523 O O . GLY A 1 71 ? -13.583 -2.891 13.576 1.00 63.88 71 GLY A O 1
ATOM 524 N N . SER A 1 72 ? -13.047 -1.308 12.097 1.00 57.78 72 SER A N 1
ATOM 525 C CA . SER A 1 72 ? -13.444 -0.186 12.967 1.00 57.78 72 SER A CA 1
ATOM 526 C C . SER A 1 72 ? -14.955 -0.118 13.257 1.00 57.78 72 SER A C 1
ATOM 528 O O . SER A 1 72 ? -15.357 0.469 14.266 1.00 57.78 72 SER A O 1
ATOM 530 N N . LYS A 1 73 ? -15.809 -0.716 12.411 1.00 52.19 73 LYS A N 1
ATOM 531 C CA . LYS A 1 73 ? -17.262 -0.747 12.657 1.00 52.19 73 LYS A CA 1
ATOM 532 C C . LYS A 1 73 ? -17.648 -1.721 13.770 1.00 52.19 73 LYS A C 1
ATOM 534 O O . LYS A 1 73 ? -18.502 -1.376 14.579 1.00 52.19 73 LYS A O 1
ATOM 539 N N . GLU A 1 74 ? -16.992 -2.874 13.854 1.00 51.56 74 GLU A N 1
ATOM 540 C CA . GLU A 1 74 ? -17.298 -3.903 14.859 1.00 51.56 74 GLU A CA 1
ATOM 541 C C . GLU A 1 74 ? -16.909 -3.465 16.282 1.00 51.56 74 GLU A C 1
ATOM 543 O O . GLU A 1 74 ? -17.665 -3.692 17.226 1.00 51.56 74 GLU A O 1
ATOM 548 N N . SER A 1 75 ? -15.798 -2.736 16.458 1.00 49.19 75 SER A N 1
ATOM 549 C CA . SER A 1 75 ? -15.387 -2.265 17.793 1.00 49.19 75 SER A CA 1
ATOM 550 C C . SER A 1 75 ? -16.368 -1.278 18.429 1.00 49.19 75 SER A C 1
ATOM 552 O O . S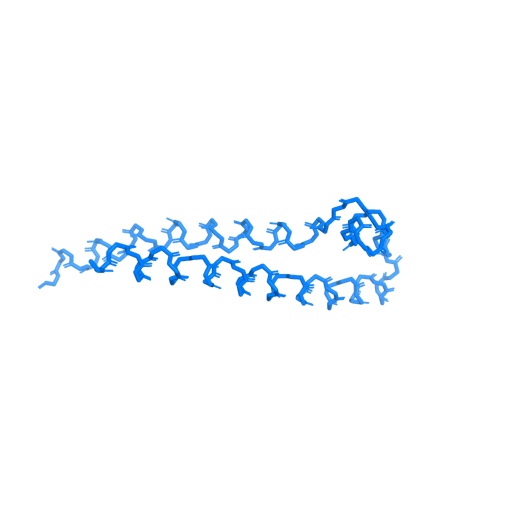ER A 1 75 ? -16.496 -1.258 19.650 1.00 49.19 75 SER A O 1
ATOM 554 N N . LYS A 1 76 ? -17.087 -0.469 17.638 1.00 49.34 76 LYS A N 1
ATOM 555 C CA . LYS A 1 76 ? -18.070 0.478 18.190 1.00 49.34 76 LYS A CA 1
ATOM 556 C C . LYS A 1 76 ? -19.331 -0.224 18.687 1.00 49.34 76 LYS A C 1
ATOM 558 O O . LYS A 1 76 ? -19.913 0.230 19.663 1.00 49.34 76 LYS A O 1
ATOM 563 N N . THR A 1 77 ? -19.734 -1.322 18.051 1.00 58.56 77 THR A N 1
ATOM 564 C CA . THR A 1 77 ? -20.925 -2.084 18.448 1.00 58.56 77 THR A CA 1
ATOM 565 C C . THR A 1 77 ? -20.669 -2.869 19.733 1.00 58.56 77 THR A C 1
ATOM 567 O O . THR A 1 77 ? -21.481 -2.803 20.647 1.00 58.56 77 THR A O 1
ATOM 570 N N . PHE A 1 78 ? -19.512 -3.532 19.856 1.00 56.34 78 PHE A N 1
ATOM 571 C CA . PHE A 1 78 ? -19.143 -4.255 21.081 1.00 56.34 78 PHE A CA 1
ATOM 572 C C . PHE A 1 78 ? -18.884 -3.322 22.275 1.00 56.34 78 PHE A C 1
ATOM 574 O O . PHE A 1 78 ? -19.310 -3.626 23.384 1.00 56.34 78 PHE A O 1
ATOM 581 N N . ASN A 1 79 ? -18.255 -2.160 22.061 1.00 56.44 79 ASN A N 1
ATOM 582 C CA . ASN A 1 79 ? -17.974 -1.199 23.137 1.00 56.44 79 ASN A CA 1
ATOM 583 C C . ASN A 1 79 ? -19.213 -0.430 23.625 1.00 56.44 79 ASN A C 1
ATOM 585 O O . ASN A 1 79 ? -19.155 0.196 24.670 1.00 56.44 79 ASN A O 1
ATOM 589 N N . ASN A 1 80 ? -20.305 -0.412 22.860 1.00 58.19 80 ASN A N 1
ATOM 590 C CA . ASN A 1 80 ? -21.542 0.270 23.256 1.00 58.19 80 ASN A CA 1
ATOM 591 C C . ASN A 1 80 ? -22.538 -0.673 23.959 1.00 58.19 80 ASN A C 1
ATOM 593 O O . ASN A 1 80 ? -23.610 -0.240 24.372 1.00 58.19 80 ASN A O 1
ATOM 597 N N . VAL A 1 81 ? -22.206 -1.967 24.029 1.00 67.69 81 VAL A N 1
ATOM 598 C CA . VAL A 1 81 ? -22.967 -3.006 24.742 1.00 67.69 81 VAL A CA 1
ATOM 599 C C . VAL A 1 81 ? -22.356 -3.296 26.121 1.00 67.69 81 VAL A C 1
ATOM 601 O O . VAL A 1 81 ? -23.055 -3.815 26.990 1.00 67.69 81 VAL A O 1
ATOM 604 N N . MET A 1 82 ? -21.076 -2.964 26.321 1.00 49.91 82 MET A N 1
ATOM 605 C CA . MET A 1 82 ? -20.373 -3.034 27.607 1.00 49.91 82 MET A CA 1
ATOM 606 C C . MET A 1 82 ? -20.524 -1.719 28.372 1.00 49.91 82 MET A C 1
ATOM 608 O O . MET A 1 82 ? -20.701 -1.790 29.607 1.00 49.91 82 MET A O 1
#

Organism: NCBI:txid2608631